Protein AF-A0A0B3RWK4-F1 (afdb_monomer)

Solvent-accessible surface area (backbone atoms only — not comparable to full-atom values): 6200 Å² total; per-residue (Å²): 133,87,81,79,76,73,79,76,80,48,74,65,56,51,51,50,30,50,59,67,40,54,58,56,54,52,50,49,53,47,49,10,48,52,37,42,70,43,56,58,90,94,53,91,68,80,42,73,62,28,51,51,42,44,49,57,38,40,77,73,70,42,60,55,70,56,36,54,48,41,15,49,24,59,72,70,74,40,35,80,61,64,30,46,54,53,52,49,56,51,36,40,74,72,68,49,47,79,56,71,92,64,61,84,78,118

Mean predicted aligned error: 6.95 Å

pLDDT: mean 85.87, std 15.62, range [37.28, 97.94]

Sequence (106 aa):
MKHSQHLKETAEDIAVKDRLWSATERELLYFAGRMREEHKPGHDGDTDGQRDVVSAARDRGYPVTLIRFLSAAKRADVMDEAGSERIALYRDKLGLGVSEANRART

Foldseek 3Di:
DPPPPPPADDPVLLVVLCVVCVVVVVLLLVLLVQLLVQDDPPDDDGDPSNVVSLVVCVVVVHDSVLSPVCNVCVVVVNCVPPVVVSSQVVSVVVVSHRDPVPVVPD

Nearest PDB structures (foldseek):
  6jx6-assembly1_A  TM=3.936E-01  e=4.371E+00  Homo sapiens

Radius of gyration: 16.93 Å; Cα contacts (8 Å, |Δi|>4): 78; chains: 1; bounding box: 42×33×44 Å

Secondary structure (DSSP, 8-state):
------PPPPHHHHHHHHHHHHHHHHHHHHHHHHHHHT--TT-SS--HHHHHHHHHHHHTT--HHHHHHHHHHHHTT-IIIIIHHHHHHHHHHTT-PPPHHHHTT-

Structure (mmCIF, N/CA/C/O backbone):
data_AF-A0A0B3RWK4-F1
#
_entry.id   AF-A0A0B3RWK4-F1
#
loop_
_atom_site.group_PDB
_atom_site.id
_atom_site.type_symbol
_atom_site.label_atom_id
_atom_site.label_alt_id
_atom_site.label_comp_id
_atom_site.label_asym_id
_atom_site.label_entity_id
_atom_site.label_seq_id
_atom_site.pdbx_PDB_ins_code
_atom_site.Cartn_x
_atom_site.Cartn_y
_atom_site.Cartn_z
_atom_site.occupancy
_atom_site.B_iso_or_equiv
_atom_site.auth_seq_id
_atom_site.auth_comp_id
_atom_site.auth_asym_id
_atom_site.auth_atom_id
_atom_site.pdbx_PDB_model_num
ATOM 1 N N . MET A 1 1 ? -27.220 23.180 19.402 1.00 37.28 1 MET A N 1
ATOM 2 C CA . MET A 1 1 ? -25.855 22.634 19.232 1.00 37.28 1 MET A CA 1
ATOM 3 C C . MET A 1 1 ? -25.970 21.121 19.089 1.00 37.28 1 MET A C 1
ATOM 5 O O . MET A 1 1 ? -26.469 20.487 20.008 1.00 37.28 1 MET A O 1
ATOM 9 N N . LYS A 1 2 ? -25.625 20.535 17.932 1.00 37.7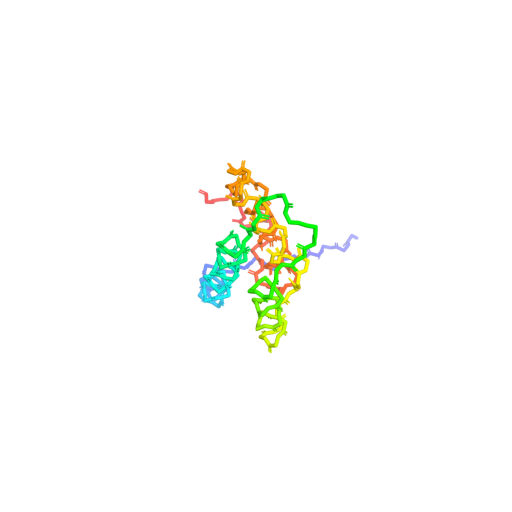8 2 LYS A N 1
ATOM 10 C CA . LYS A 1 2 ? -25.564 19.070 17.785 1.00 37.78 2 LYS A CA 1
ATOM 11 C C . LYS A 1 2 ? -24.249 18.604 18.409 1.00 37.78 2 LYS A C 1
ATOM 13 O O . LYS A 1 2 ? -23.201 18.737 17.788 1.00 37.78 2 LYS A O 1
ATOM 18 N N . HIS A 1 3 ? -24.299 18.098 19.637 1.00 41.50 3 HIS A N 1
ATOM 19 C CA . HIS A 1 3 ? -23.187 17.330 20.183 1.00 41.50 3 HIS A CA 1
ATOM 20 C C . HIS A 1 3 ? -23.149 15.998 19.432 1.00 41.50 3 HIS A C 1
ATOM 22 O O . HIS A 1 3 ? -23.885 15.075 19.767 1.00 41.50 3 HIS A O 1
ATOM 28 N N . SER A 1 4 ? -22.334 15.911 18.379 1.00 44.59 4 SER A N 1
ATOM 29 C CA . 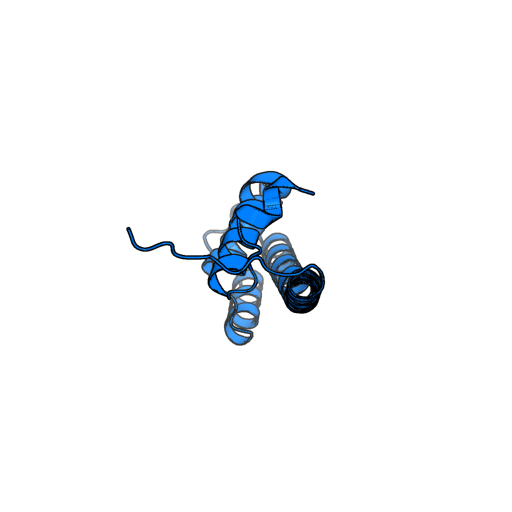SER A 1 4 ? -21.890 14.611 17.883 1.00 44.59 4 SER A CA 1
ATOM 30 C C . SER A 1 4 ? -20.994 14.036 18.976 1.00 44.59 4 SER A C 1
ATOM 32 O O . SER A 1 4 ? -19.804 14.342 19.043 1.00 44.59 4 SER A O 1
ATOM 34 N N . GLN A 1 5 ? -21.585 13.305 19.923 1.00 48.41 5 GLN A N 1
ATOM 35 C CA . GLN A 1 5 ? -20.820 12.444 20.810 1.00 48.41 5 GLN A CA 1
ATOM 36 C C . GLN A 1 5 ? -20.240 11.344 19.924 1.00 48.41 5 GLN A C 1
ATOM 38 O O . GLN A 1 5 ? -20.873 10.318 19.696 1.00 48.41 5 GLN A O 1
ATOM 43 N N . HIS A 1 6 ? -19.060 11.588 19.355 1.00 55.03 6 HIS A N 1
ATOM 44 C CA . HIS A 1 6 ? -18.269 10.517 18.773 1.00 55.03 6 HIS A CA 1
ATOM 45 C C . HIS A 1 6 ? -17.970 9.544 19.912 1.00 55.03 6 HIS A C 1
ATOM 47 O O . HIS A 1 6 ? -17.201 9.862 20.822 1.00 55.03 6 HIS A O 1
ATOM 53 N N . LEU A 1 7 ? -18.663 8.404 19.908 1.00 61.28 7 LEU A N 1
ATOM 54 C CA . LEU A 1 7 ? -18.364 7.293 20.799 1.00 61.28 7 LEU A CA 1
ATOM 55 C C . LEU A 1 7 ? -16.877 6.984 20.636 1.00 61.28 7 LEU A C 1
ATOM 57 O O . LEU A 1 7 ? -16.400 6.759 19.524 1.00 61.28 7 LEU A O 1
ATOM 61 N N . LYS A 1 8 ? -16.140 7.073 21.742 1.00 71.69 8 LYS A N 1
ATOM 62 C CA . LYS A 1 8 ? -14.716 6.754 21.759 1.00 71.69 8 LYS A CA 1
ATOM 63 C C . LYS A 1 8 ? -14.583 5.253 21.566 1.00 71.69 8 LYS A C 1
ATOM 65 O O . LYS A 1 8 ? -15.233 4.497 22.284 1.00 71.69 8 LYS A O 1
ATOM 70 N N . GLU A 1 9 ? -13.753 4.844 20.616 1.00 78.62 9 GLU A N 1
ATOM 71 C CA . GLU A 1 9 ? -13.446 3.425 20.438 1.00 78.62 9 GLU A CA 1
ATOM 72 C C . GLU A 1 9 ? -12.749 2.912 21.695 1.00 78.62 9 GLU A C 1
ATOM 74 O O . GLU A 1 9 ? -11.885 3.592 22.260 1.00 78.62 9 GLU A O 1
ATOM 79 N N . THR A 1 10 ? -13.148 1.730 22.143 1.00 86.50 10 THR A N 1
ATOM 80 C CA . THR A 1 10 ? -12.528 1.062 23.281 1.00 86.50 10 THR A CA 1
ATOM 81 C C . THR A 1 10 ? -11.170 0.474 22.888 1.00 86.50 10 THR A C 1
ATOM 83 O O . THR A 1 10 ? -10.840 0.344 21.708 1.00 86.50 10 THR A O 1
ATOM 86 N N . ALA A 1 11 ? -10.365 0.080 23.880 1.00 85.94 11 ALA A N 1
ATOM 87 C CA . ALA A 1 11 ? -9.113 -0.634 23.617 1.00 85.94 11 ALA A CA 1
ATOM 88 C C . ALA A 1 11 ? -9.347 -1.958 22.859 1.00 85.94 11 ALA A C 1
ATOM 90 O O . ALA A 1 11 ? -8.510 -2.369 22.058 1.00 85.94 11 ALA A O 1
ATOM 91 N N . GLU A 1 12 ? -10.498 -2.600 23.079 1.00 84.94 12 GLU A N 1
ATOM 92 C CA . GLU A 1 12 ? -10.890 -3.824 22.379 1.00 84.94 12 GLU A CA 1
ATOM 93 C C . GLU A 1 12 ? -11.202 -3.553 20.901 1.00 84.94 12 GLU A C 1
ATOM 95 O O . GLU A 1 12 ? -10.715 -4.283 20.037 1.00 84.94 12 GLU A O 1
ATOM 100 N N . ASP A 1 13 ? -11.918 -2.466 20.592 1.00 84.69 13 ASP A N 1
ATOM 101 C CA . ASP A 1 13 ? -12.207 -2.053 19.210 1.00 84.69 13 ASP A CA 1
ATOM 102 C C . ASP A 1 13 ? -10.917 -1.779 18.423 1.00 84.69 13 ASP A C 1
ATOM 104 O O . ASP A 1 13 ? -10.755 -2.236 17.287 1.00 84.69 13 ASP A O 1
ATOM 108 N N . ILE A 1 14 ? -9.967 -1.079 19.054 1.00 86.44 14 ILE A N 1
ATOM 109 C CA . ILE A 1 14 ? -8.650 -0.783 18.474 1.00 86.44 14 ILE A CA 1
ATOM 110 C C . ILE A 1 14 ? -7.890 -2.086 18.198 1.00 86.44 14 ILE A C 1
ATOM 112 O O . ILE A 1 14 ? -7.425 -2.300 17.078 1.00 86.44 14 ILE A O 1
ATOM 116 N N . ALA A 1 15 ? -7.832 -2.998 19.172 1.00 86.88 15 ALA A N 1
ATOM 117 C CA . ALA A 1 15 ? -7.129 -4.271 19.025 1.00 86.88 15 ALA A CA 1
ATOM 118 C C . ALA A 1 15 ? -7.734 -5.162 17.925 1.00 86.88 15 ALA A C 1
ATOM 120 O O . ALA A 1 15 ? -7.004 -5.845 17.200 1.00 86.88 15 ALA A O 1
ATOM 121 N N . VAL A 1 16 ? -9.063 -5.158 17.767 1.00 87.94 16 VAL A N 1
ATOM 122 C CA . VAL A 1 16 ? -9.740 -5.864 16.670 1.00 87.94 16 VAL A CA 1
ATOM 123 C C . VAL A 1 16 ? -9.353 -5.254 15.325 1.00 87.94 16 VAL A C 1
ATOM 125 O O . VAL A 1 16 ? -8.967 -5.993 14.416 1.00 87.94 16 VAL A O 1
ATOM 128 N N . LYS A 1 17 ? -9.391 -3.923 15.198 1.00 88.81 17 LYS A N 1
ATOM 129 C CA . LYS A 1 17 ? -8.978 -3.223 13.975 1.00 88.81 17 LYS A CA 1
ATOM 130 C C . LYS A 1 17 ? -7.519 -3.494 13.617 1.00 88.81 17 LYS A C 1
ATOM 132 O O . LYS A 1 17 ? -7.235 -3.784 12.458 1.00 88.81 17 LYS A O 1
ATOM 137 N N . ASP A 1 18 ? -6.614 -3.465 14.592 1.00 89.31 18 ASP A N 1
ATOM 138 C CA . ASP A 1 18 ? -5.196 -3.780 14.386 1.00 89.31 18 ASP A CA 1
ATOM 139 C C . ASP A 1 18 ? -4.998 -5.223 13.919 1.00 89.31 18 ASP A C 1
ATOM 141 O O . ASP A 1 18 ? -4.262 -5.484 12.964 1.00 89.31 18 ASP A O 1
ATOM 145 N N . ARG A 1 19 ? -5.705 -6.178 14.536 1.00 87.94 19 ARG A N 1
ATOM 146 C CA . ARG A 1 19 ? -5.642 -7.585 14.128 1.00 87.94 19 ARG A CA 1
ATOM 147 C C . ARG A 1 19 ? -6.102 -7.764 12.683 1.00 87.94 19 ARG A C 1
ATOM 149 O O . ARG A 1 19 ? -5.394 -8.417 11.914 1.00 87.94 19 ARG A O 1
ATOM 156 N N . LEU A 1 20 ? -7.239 -7.167 12.315 1.00 88.06 20 LEU A N 1
ATOM 157 C CA . LEU A 1 20 ? -7.779 -7.201 10.950 1.00 88.06 20 LEU A CA 1
ATOM 158 C C . LEU A 1 20 ? -6.833 -6.530 9.943 1.00 88.06 20 LEU A C 1
ATOM 160 O O . LEU A 1 20 ? -6.682 -7.002 8.817 1.00 88.06 20 LEU A O 1
ATOM 164 N N . TRP A 1 21 ? -6.157 -5.458 10.356 1.00 92.81 21 TRP A N 1
ATOM 165 C CA . TRP A 1 21 ? -5.230 -4.719 9.508 1.00 92.81 21 TRP A CA 1
ATOM 166 C C . TRP A 1 21 ? -3.911 -5.453 9.259 1.00 92.81 21 TRP A C 1
ATOM 168 O O . TRP A 1 21 ? -3.403 -5.437 8.140 1.00 92.81 21 TRP A O 1
ATOM 178 N N . SER A 1 22 ? -3.373 -6.141 10.266 1.00 91.00 22 SER A N 1
ATOM 179 C CA . SER A 1 22 ? -2.013 -6.698 10.232 1.00 91.00 22 SER A CA 1
ATOM 180 C C . SER A 1 22 ? -1.717 -7.605 9.026 1.00 91.00 22 SER A C 1
ATOM 182 O O . SER A 1 22 ? -0.610 -7.601 8.490 1.00 91.00 22 SER A O 1
ATOM 184 N N . ALA A 1 23 ? -2.686 -8.409 8.578 1.00 90.25 23 ALA A N 1
ATOM 185 C CA . ALA A 1 23 ? -2.539 -9.236 7.378 1.00 90.25 23 ALA A CA 1
ATOM 186 C C . ALA A 1 23 ? -2.513 -8.380 6.103 1.00 90.25 23 ALA A C 1
ATOM 188 O O . ALA A 1 23 ? -1.627 -8.546 5.268 1.00 90.25 23 ALA A O 1
ATOM 189 N N . THR A 1 24 ? -3.426 -7.411 6.012 1.00 93.31 24 THR A N 1
ATOM 190 C CA . THR A 1 24 ? -3.526 -6.478 4.884 1.00 93.31 24 THR A CA 1
ATOM 191 C C . THR A 1 24 ? -2.248 -5.665 4.707 1.00 93.31 24 THR A C 1
ATOM 193 O O . THR A 1 24 ? -1.732 -5.548 3.599 1.00 93.31 24 THR A O 1
ATOM 196 N N . GLU A 1 25 ? -1.706 -5.132 5.799 1.00 94.62 25 GLU A N 1
ATOM 197 C CA . GLU A 1 25 ? -0.469 -4.356 5.776 1.00 94.62 25 GLU A CA 1
ATOM 198 C C . GLU A 1 25 ? 0.718 -5.179 5.272 1.00 94.62 25 GLU A C 1
ATOM 200 O O . GLU A 1 25 ? 1.448 -4.744 4.380 1.00 94.62 25 GLU A O 1
ATOM 205 N N . ARG A 1 26 ? 0.876 -6.405 5.785 1.00 95.00 26 ARG A N 1
ATOM 206 C CA . ARG A 1 26 ? 1.938 -7.317 5.340 1.00 95.00 26 ARG A CA 1
ATOM 207 C C . ARG A 1 26 ? 1.828 -7.642 3.855 1.00 95.00 26 ARG A C 1
ATOM 209 O O . ARG A 1 26 ? 2.843 -7.622 3.162 1.00 95.00 26 ARG A O 1
ATOM 216 N N . GLU A 1 27 ? 0.623 -7.896 3.351 1.00 95.75 27 GLU A N 1
ATOM 217 C CA . GLU A 1 27 ? 0.414 -8.168 1.926 1.00 95.75 27 GLU A CA 1
ATOM 218 C C . GLU A 1 27 ? 0.708 -6.949 1.040 1.00 95.75 27 GLU A C 1
ATOM 220 O O . GLU A 1 27 ? 1.378 -7.089 0.014 1.00 95.75 27 GLU A O 1
ATOM 225 N N . LEU A 1 28 ? 0.298 -5.742 1.447 1.00 96.12 28 LEU A N 1
ATOM 226 C CA . LEU A 1 28 ? 0.638 -4.504 0.732 1.00 96.12 28 LEU A CA 1
ATOM 227 C C . LEU A 1 28 ? 2.154 -4.314 0.627 1.00 96.12 28 LEU A C 1
ATOM 229 O O . LEU A 1 28 ? 2.677 -4.016 -0.451 1.00 96.12 28 LEU A O 1
ATOM 233 N N . LEU A 1 29 ? 2.867 -4.507 1.740 1.00 96.06 29 LEU A N 1
ATOM 234 C CA . LEU A 1 29 ? 4.321 -4.377 1.791 1.00 96.06 29 LEU A CA 1
ATOM 235 C C . LEU A 1 29 ? 5.025 -5.457 0.968 1.00 96.06 29 LEU A C 1
ATOM 237 O O . LEU A 1 29 ? 6.027 -5.151 0.316 1.00 96.06 29 LEU A O 1
ATOM 241 N N . TYR A 1 30 ? 4.489 -6.679 0.955 1.00 97.31 30 TYR A N 1
ATOM 242 C CA . TYR A 1 30 ? 4.971 -7.774 0.119 1.00 97.31 30 TYR A CA 1
ATOM 243 C C . TYR A 1 30 ? 4.879 -7.421 -1.370 1.00 97.31 30 TYR A C 1
ATOM 245 O O . TYR A 1 30 ? 5.889 -7.455 -2.074 1.00 97.31 30 TYR A O 1
ATOM 253 N N . PHE A 1 31 ? 3.704 -7.005 -1.850 1.00 97.94 31 PHE A N 1
ATOM 254 C CA . PHE A 1 31 ? 3.524 -6.633 -3.254 1.00 97.94 31 PHE A CA 1
ATOM 255 C C . PHE A 1 31 ? 4.377 -5.429 -3.656 1.00 97.94 31 PHE A C 1
ATOM 257 O O . PHE A 1 31 ? 4.985 -5.433 -4.724 1.00 97.94 31 PHE A O 1
ATOM 264 N N . ALA A 1 32 ? 4.479 -4.416 -2.793 1.00 96.69 32 ALA A N 1
ATOM 265 C CA . ALA A 1 32 ? 5.356 -3.272 -3.025 1.00 96.69 32 ALA A CA 1
ATOM 266 C C . ALA A 1 32 ? 6.838 -3.681 -3.116 1.00 96.69 32 ALA A C 1
ATOM 268 O O . ALA A 1 32 ? 7.576 -3.145 -3.948 1.00 96.69 32 ALA A O 1
ATOM 269 N N . GLY A 1 33 ? 7.264 -4.635 -2.280 1.00 97.12 33 GLY A N 1
ATOM 270 C CA . GLY A 1 33 ? 8.602 -5.226 -2.301 1.00 97.12 33 GLY A CA 1
ATOM 271 C C . GLY A 1 33 ? 8.884 -5.960 -3.608 1.00 97.12 33 GLY A C 1
ATOM 272 O O . GLY A 1 33 ? 9.832 -5.607 -4.305 1.00 97.12 33 GLY A O 1
ATOM 273 N N . ARG A 1 34 ? 8.000 -6.880 -4.006 1.00 97.69 34 ARG A N 1
ATOM 274 C CA . ARG A 1 34 ? 8.095 -7.599 -5.287 1.00 97.69 34 ARG A CA 1
ATOM 275 C C . ARG A 1 34 ? 8.122 -6.634 -6.476 1.00 97.69 34 ARG A C 1
ATOM 277 O O . ARG A 1 34 ? 8.993 -6.730 -7.327 1.00 97.69 34 ARG A O 1
ATOM 284 N N . MET A 1 35 ? 7.246 -5.628 -6.496 1.00 96.31 35 MET A N 1
ATOM 285 C CA . MET A 1 35 ? 7.222 -4.603 -7.552 1.00 96.31 35 MET A CA 1
ATOM 286 C C . MET A 1 35 ? 8.543 -3.820 -7.643 1.00 9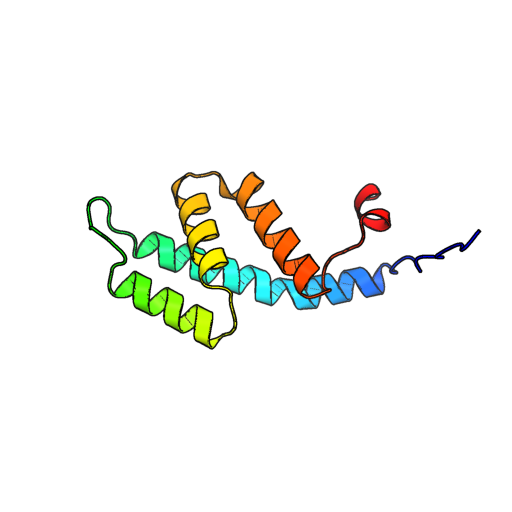6.31 35 MET A C 1
ATOM 288 O O . MET A 1 35 ? 8.938 -3.384 -8.726 1.00 96.31 35 MET A O 1
ATOM 292 N N . ARG A 1 36 ? 9.220 -3.611 -6.503 1.00 95.25 36 ARG A N 1
ATOM 293 C CA . ARG A 1 36 ? 10.551 -2.991 -6.449 1.00 95.25 36 ARG A CA 1
ATOM 294 C C . ARG A 1 36 ? 11.626 -3.935 -6.985 1.00 95.25 36 ARG A C 1
ATOM 296 O O . ARG A 1 36 ? 12.495 -3.461 -7.702 1.00 95.25 36 ARG A O 1
ATOM 303 N N . GLU A 1 37 ? 11.588 -5.214 -6.632 1.00 96.38 37 GLU A N 1
ATOM 304 C CA . GLU A 1 37 ? 12.561 -6.217 -7.095 1.00 96.38 37 GLU A CA 1
ATOM 305 C C . GLU A 1 37 ? 12.525 -6.395 -8.615 1.00 96.38 37 GLU A C 1
ATOM 307 O O . GLU A 1 37 ? 13.568 -6.489 -9.251 1.00 96.38 37 GLU A O 1
ATOM 312 N N . GLU A 1 38 ? 11.329 -6.371 -9.205 1.00 95.75 38 GLU A N 1
ATOM 313 C CA . GLU A 1 38 ? 11.135 -6.510 -10.653 1.00 95.75 38 GLU A CA 1
ATOM 314 C C . GLU A 1 38 ? 11.438 -5.214 -11.437 1.00 95.75 38 GLU A C 1
ATOM 316 O O . GLU A 1 38 ? 11.366 -5.191 -12.672 1.00 95.75 38 GLU A O 1
ATOM 321 N N . HIS A 1 39 ? 11.759 -4.113 -10.744 1.00 93.00 39 HIS A N 1
ATOM 322 C CA . HIS A 1 39 ? 12.098 -2.840 -11.376 1.00 93.00 39 HIS A CA 1
ATOM 323 C C . HIS A 1 39 ? 13.486 -2.893 -12.017 1.00 93.00 39 HIS A C 1
ATOM 325 O O . HIS A 1 39 ? 14.486 -3.165 -11.353 1.00 93.00 39 HIS A O 1
ATOM 331 N N . LYS A 1 40 ? 13.556 -2.547 -13.306 1.00 92.06 40 LYS A N 1
ATOM 332 C CA . LYS A 1 40 ? 14.806 -2.470 -14.068 1.00 92.06 40 LYS A CA 1
ATOM 333 C C . LYS A 1 40 ? 15.112 -1.012 -14.428 1.00 92.06 40 LYS A C 1
ATOM 335 O O . LYS A 1 40 ? 14.378 -0.435 -15.232 1.00 92.06 40 LYS A O 1
ATOM 340 N N . PRO A 1 41 ? 16.163 -0.400 -13.851 1.00 88.25 41 PRO A N 1
ATOM 341 C CA . PRO A 1 41 ? 16.575 0.953 -14.216 1.00 88.25 41 PRO A CA 1
ATOM 342 C C . PRO A 1 41 ? 16.872 1.067 -15.715 1.00 88.25 41 PRO A C 1
ATOM 344 O O . PRO A 1 41 ? 17.485 0.172 -16.294 1.00 88.25 41 PRO A O 1
ATOM 347 N N . GLY A 1 42 ? 16.441 2.165 -16.337 1.00 85.81 42 GLY A N 1
ATOM 348 C CA . GLY A 1 42 ? 16.647 2.409 -17.770 1.00 85.81 42 GLY A CA 1
ATOM 349 C C . GLY A 1 42 ? 15.725 1.617 -18.704 1.00 85.81 42 GLY A C 1
ATOM 350 O O . GLY A 1 42 ? 15.882 1.714 -19.916 1.00 85.81 42 GLY A O 1
ATOM 351 N N . HIS A 1 43 ? 14.773 0.847 -18.168 1.00 85.88 43 HIS A N 1
ATOM 352 C CA . HIS A 1 43 ? 13.706 0.240 -18.956 1.00 85.88 43 HIS A CA 1
ATOM 353 C C . HIS A 1 43 ? 12.520 1.204 -19.073 1.00 85.88 43 HIS A C 1
ATOM 355 O O . HIS A 1 43 ? 12.002 1.680 -18.058 1.00 85.88 43 HIS A O 1
ATOM 361 N N . ASP A 1 44 ? 12.065 1.458 -20.299 1.00 78.69 44 ASP A N 1
ATOM 362 C CA . ASP A 1 44 ? 10.887 2.287 -20.541 1.00 78.69 44 ASP A CA 1
ATOM 363 C C . ASP A 1 44 ? 9.613 1.499 -20.204 1.00 78.69 44 ASP A C 1
ATOM 365 O O . ASP A 1 44 ? 9.227 0.547 -20.884 1.00 78.69 44 ASP A O 1
ATOM 369 N N . GLY A 1 45 ? 8.956 1.896 -19.114 1.00 86.00 45 GLY A N 1
ATOM 370 C CA . GLY A 1 45 ? 7.707 1.297 -18.641 1.00 86.00 45 GLY A CA 1
ATOM 371 C C . GLY A 1 45 ? 7.876 0.052 -17.765 1.00 86.00 45 GLY A C 1
ATOM 372 O O . GLY A 1 45 ? 8.986 -0.362 -17.427 1.00 86.00 45 GLY A O 1
ATOM 373 N N . ASP A 1 46 ? 6.736 -0.527 -17.378 1.00 89.50 46 ASP A N 1
ATOM 374 C CA . ASP A 1 46 ? 6.683 -1.693 -16.490 1.00 89.50 46 ASP A CA 1
ATOM 375 C C . ASP A 1 46 ? 7.260 -2.939 -17.186 1.00 89.50 46 ASP A C 1
ATOM 377 O O . ASP A 1 46 ? 6.888 -3.253 -18.320 1.00 89.50 46 ASP A O 1
ATOM 381 N N . THR A 1 47 ? 8.122 -3.684 -16.494 1.00 93.94 47 THR A N 1
ATOM 382 C CA . THR A 1 47 ? 8.574 -5.020 -16.927 1.00 93.94 47 THR A CA 1
ATOM 383 C C . THR A 1 47 ? 7.429 -6.044 -16.868 1.00 93.94 47 THR A C 1
ATOM 385 O O . THR A 1 47 ? 6.407 -5.798 -16.226 1.00 93.94 47 THR A O 1
ATOM 388 N N . ASP A 1 48 ? 7.580 -7.215 -17.499 1.00 95.69 48 ASP A N 1
ATOM 389 C CA . ASP A 1 48 ? 6.611 -8.318 -17.340 1.00 95.69 48 ASP A CA 1
ATOM 390 C C . ASP A 1 48 ? 6.399 -8.689 -15.866 1.00 95.69 48 ASP A C 1
ATOM 392 O O . ASP A 1 48 ? 5.264 -8.726 -15.403 1.00 95.69 48 ASP A O 1
ATOM 396 N N . GLY A 1 49 ? 7.481 -8.823 -15.091 1.00 96.31 49 GLY A N 1
ATOM 397 C CA . GLY A 1 49 ? 7.387 -9.106 -13.655 1.00 96.31 49 GLY A CA 1
ATOM 398 C C . GLY A 1 49 ? 6.634 -8.018 -12.885 1.00 96.31 49 GLY A C 1
ATOM 399 O O . GLY A 1 49 ? 5.816 -8.312 -12.014 1.00 96.31 49 GLY A O 1
ATOM 400 N N . GLN A 1 50 ? 6.833 -6.746 -13.242 1.00 96.50 50 GLN A N 1
ATOM 401 C CA . GLN A 1 50 ? 6.064 -5.643 -12.668 1.00 96.50 50 GLN A CA 1
ATOM 402 C C . GLN A 1 50 ? 4.572 -5.725 -13.025 1.00 96.50 50 GLN A C 1
ATOM 404 O O . GLN A 1 50 ? 3.731 -5.503 -12.150 1.00 96.50 50 GLN A O 1
ATOM 409 N N . ARG A 1 51 ? 4.234 -6.083 -14.272 1.00 96.75 51 ARG A N 1
ATOM 410 C CA . ARG A 1 51 ? 2.848 -6.308 -14.720 1.00 96.75 51 ARG A CA 1
ATOM 411 C C . ARG A 1 51 ? 2.183 -7.467 -13.973 1.00 96.75 51 ARG A C 1
ATOM 413 O O . ARG A 1 51 ? 1.039 -7.326 -13.537 1.00 96.75 51 ARG A O 1
ATOM 420 N N . ASP A 1 52 ? 2.907 -8.558 -13.753 1.00 97.81 52 ASP A N 1
ATOM 421 C CA . ASP A 1 52 ? 2.411 -9.724 -13.018 1.00 97.81 52 ASP A CA 1
ATOM 422 C C . ASP A 1 52 ? 2.115 -9.382 -11.556 1.00 97.81 52 ASP A C 1
ATOM 424 O O . ASP A 1 52 ? 1.052 -9.722 -11.030 1.00 97.81 52 ASP A O 1
ATOM 428 N N . VAL A 1 53 ? 3.010 -8.632 -10.905 1.00 97.69 53 VAL A N 1
ATOM 429 C CA . VAL A 1 53 ? 2.821 -8.182 -9.519 1.00 97.69 53 VAL A CA 1
ATOM 430 C C . VAL A 1 53 ? 1.578 -7.301 -9.385 1.00 97.69 53 VAL A C 1
ATOM 432 O O . VAL A 1 53 ? 0.777 -7.515 -8.471 1.00 97.69 53 VAL A O 1
ATOM 435 N N . VAL A 1 54 ? 1.378 -6.326 -10.281 1.00 96.69 54 VAL A N 1
ATOM 436 C CA . VAL A 1 54 ? 0.185 -5.463 -10.211 1.00 96.69 54 VAL A CA 1
ATOM 437 C C . VAL A 1 54 ? -1.098 -6.213 -10.559 1.00 96.69 54 VAL A C 1
ATOM 439 O O . VAL A 1 54 ? -2.131 -5.901 -9.966 1.00 96.69 54 VAL A O 1
ATOM 442 N N . SER A 1 55 ? -1.052 -7.208 -11.453 1.00 97.81 55 SER A N 1
ATOM 443 C CA . SER A 1 55 ? -2.213 -8.064 -11.722 1.00 97.81 55 SER A CA 1
ATOM 444 C C . SER A 1 55 ? -2.582 -8.871 -10.482 1.00 97.81 55 SER A C 1
ATOM 446 O O . SER A 1 55 ? -3.712 -8.773 -10.015 1.00 97.81 55 SER A O 1
ATOM 448 N N . ALA A 1 56 ? -1.618 -9.567 -9.873 1.00 97.81 56 ALA A N 1
ATOM 449 C CA . ALA A 1 56 ? -1.852 -10.359 -8.668 1.00 97.81 56 ALA A CA 1
ATOM 450 C C . ALA A 1 56 ? -2.370 -9.508 -7.494 1.00 97.81 56 ALA A C 1
ATOM 452 O O . ALA A 1 56 ? -3.257 -9.936 -6.756 1.00 97.81 56 ALA A O 1
ATOM 453 N N . ALA A 1 57 ? -1.853 -8.287 -7.326 1.00 97.00 57 ALA A N 1
ATOM 454 C CA . ALA A 1 57 ? -2.340 -7.363 -6.304 1.00 97.00 57 ALA A CA 1
ATOM 455 C C . ALA A 1 57 ? -3.778 -6.899 -6.582 1.00 97.00 57 ALA A C 1
ATOM 457 O O . ALA A 1 57 ? -4.607 -6.880 -5.671 1.00 97.00 57 ALA A O 1
ATOM 458 N N . ARG A 1 58 ? -4.092 -6.559 -7.839 1.00 97.25 58 ARG A N 1
ATOM 459 C CA . ARG A 1 58 ? -5.443 -6.168 -8.262 1.00 97.25 58 ARG A CA 1
ATOM 460 C C . ARG A 1 58 ? -6.444 -7.299 -8.053 1.00 97.25 58 ARG A C 1
ATOM 462 O O . ARG A 1 58 ? -7.543 -7.035 -7.578 1.00 97.25 58 ARG A O 1
ATOM 469 N N . ASP A 1 59 ? -6.063 -8.532 -8.364 1.00 97.56 59 ASP A N 1
ATOM 470 C CA . ASP A 1 59 ? -6.931 -9.704 -8.221 1.00 97.56 59 ASP A CA 1
ATOM 471 C C . ASP A 1 59 ? -7.232 -10.011 -6.740 1.00 97.56 59 ASP A C 1
ATOM 473 O O . ASP A 1 59 ? -8.289 -10.548 -6.418 1.00 97.56 59 ASP A O 1
ATO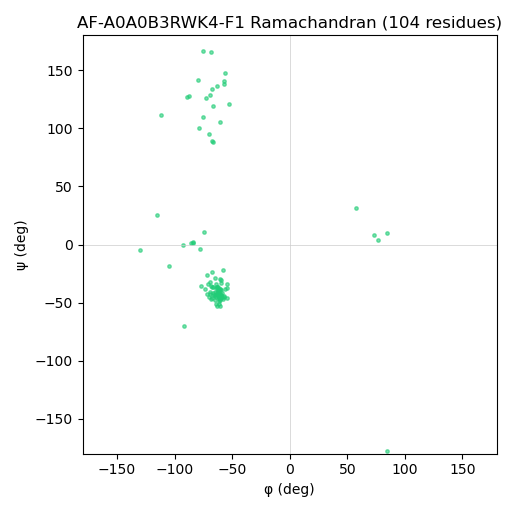M 477 N N . ARG A 1 60 ? -6.358 -9.575 -5.817 1.00 94.81 60 ARG A N 1
ATOM 478 C CA . ARG A 1 60 ? -6.611 -9.551 -4.361 1.00 94.81 60 ARG A CA 1
ATOM 479 C C . ARG A 1 60 ? -7.371 -8.312 -3.869 1.00 94.81 60 ARG A C 1
ATOM 481 O O . ARG A 1 60 ? -7.606 -8.170 -2.673 1.00 94.81 60 ARG A O 1
ATOM 488 N N . GLY A 1 61 ? -7.764 -7.412 -4.767 1.00 94.81 61 GLY A N 1
ATOM 489 C CA . GLY A 1 61 ? -8.517 -6.198 -4.448 1.00 94.81 61 GLY A CA 1
ATOM 490 C C . GLY A 1 61 ? -7.662 -5.008 -4.007 1.00 94.81 61 GLY A C 1
ATOM 491 O O . GLY A 1 61 ? -8.212 -3.995 -3.571 1.00 94.81 61 GLY A O 1
ATOM 492 N N . TYR A 1 62 ? -6.333 -5.078 -4.125 1.00 96.00 62 TYR A N 1
ATOM 493 C CA . TYR A 1 62 ? -5.465 -3.968 -3.741 1.00 96.00 62 TYR A CA 1
ATOM 494 C C . TYR A 1 62 ? -5.403 -2.872 -4.814 1.00 96.00 62 TYR A C 1
ATOM 496 O O . TYR A 1 62 ? -5.318 -3.165 -6.011 1.00 96.00 62 TYR A O 1
ATOM 504 N N . PRO A 1 63 ? -5.373 -1.582 -4.420 1.00 96.31 63 P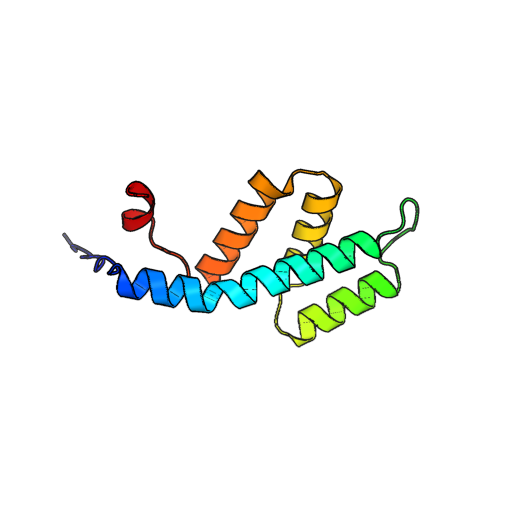RO A N 1
ATOM 505 C CA . PRO A 1 63 ? -5.223 -0.494 -5.376 1.00 96.31 63 PRO A CA 1
ATOM 506 C C . PRO A 1 63 ? -3.841 -0.520 -6.041 1.00 96.31 63 PRO A C 1
ATOM 508 O O . PRO A 1 63 ? -2.819 -0.316 -5.387 1.00 96.31 63 PRO A O 1
ATOM 511 N N . VAL A 1 64 ? -3.798 -0.676 -7.367 1.00 95.88 64 VAL A N 1
ATOM 512 C CA . VAL A 1 64 ? -2.542 -0.684 -8.147 1.00 95.88 64 VAL A CA 1
ATOM 513 C C . VAL A 1 64 ? -1.715 0.588 -7.924 1.00 95.88 64 VAL A C 1
ATOM 515 O O . VAL A 1 64 ? -0.490 0.536 -7.814 1.00 95.88 64 VAL A O 1
ATOM 518 N N . THR A 1 65 ? -2.378 1.742 -7.811 1.00 96.38 65 THR A N 1
ATOM 519 C CA . THR A 1 65 ? -1.718 3.029 -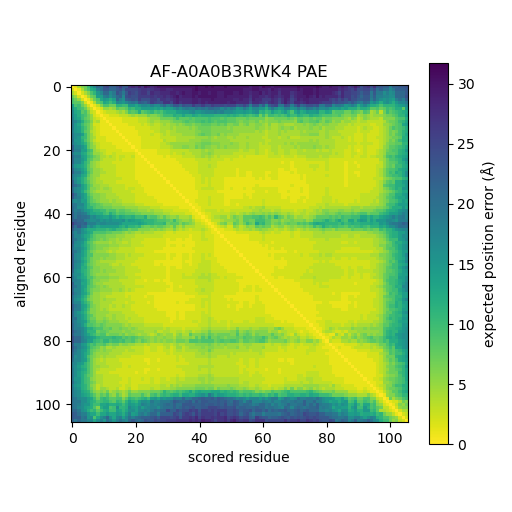7.547 1.00 96.38 65 THR A CA 1
ATOM 520 C C . THR A 1 65 ? -1.026 3.064 -6.186 1.00 96.38 65 THR A C 1
ATOM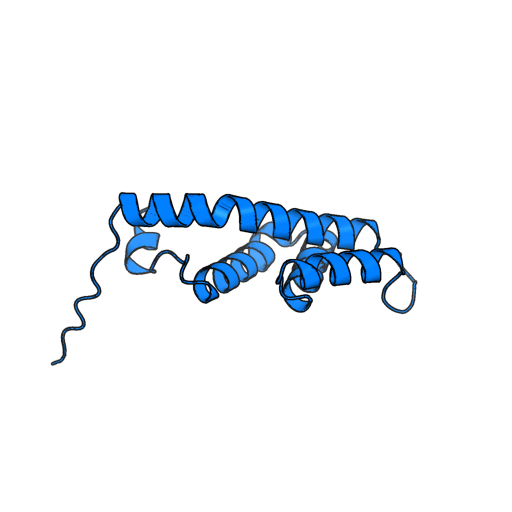 522 O O . THR A 1 65 ? 0.045 3.658 -6.073 1.00 96.38 65 THR A O 1
ATOM 525 N N . LEU A 1 66 ? -1.587 2.393 -5.174 1.00 96.88 66 LEU A N 1
ATOM 526 C CA . LEU A 1 66 ? -0.968 2.258 -3.857 1.00 96.88 66 LEU A CA 1
ATOM 527 C C . LEU A 1 66 ? 0.284 1.379 -3.937 1.00 96.88 66 LEU A C 1
ATOM 529 O O . LEU A 1 66 ? 1.337 1.790 -3.464 1.00 96.88 66 LEU A O 1
ATOM 533 N N . ILE A 1 67 ? 0.208 0.225 -4.605 1.00 97.50 67 ILE A N 1
ATOM 534 C CA . ILE A 1 67 ? 1.364 -0.672 -4.775 1.00 97.50 67 ILE A CA 1
ATOM 535 C C . ILE A 1 67 ? 2.521 0.032 -5.492 1.00 97.50 67 ILE A C 1
ATOM 537 O O . ILE A 1 67 ? 3.666 -0.035 -5.041 1.00 97.50 67 ILE A O 1
ATOM 541 N N . ARG A 1 68 ? 2.230 0.762 -6.575 1.00 96.06 68 ARG A N 1
ATOM 542 C CA . ARG A 1 68 ? 3.238 1.536 -7.318 1.00 96.06 68 ARG A CA 1
ATOM 543 C C . ARG A 1 68 ? 3.883 2.620 -6.459 1.00 96.06 68 ARG A C 1
ATOM 545 O O . ARG A 1 68 ? 5.105 2.756 -6.483 1.00 96.06 68 ARG A O 1
ATOM 552 N N . PHE A 1 69 ? 3.079 3.351 -5.689 1.00 96.62 69 PHE A N 1
ATOM 553 C CA . PHE A 1 69 ? 3.575 4.373 -4.771 1.00 96.62 69 PHE A CA 1
ATOM 554 C C . PHE A 1 69 ? 4.501 3.773 -3.708 1.00 96.62 69 PHE A C 1
ATOM 556 O O . PHE A 1 69 ? 5.630 4.227 -3.558 1.00 96.62 69 PHE A O 1
ATOM 563 N N . LEU A 1 70 ? 4.068 2.710 -3.023 1.00 96.81 70 LEU A N 1
ATOM 564 C CA . LEU A 1 70 ? 4.867 2.064 -1.977 1.00 96.81 70 LEU A CA 1
ATOM 565 C C . LEU A 1 70 ? 6.155 1.455 -2.543 1.00 96.81 70 LEU A C 1
ATOM 567 O O . LEU A 1 70 ? 7.209 1.536 -1.919 1.00 96.81 70 LEU A O 1
ATOM 571 N N . SER A 1 71 ? 6.102 0.889 -3.750 1.00 96.19 71 SER A N 1
ATOM 572 C CA . SER A 1 71 ? 7.296 0.412 -4.449 1.00 96.19 71 SER A CA 1
ATOM 573 C C . SER A 1 71 ? 8.280 1.550 -4.736 1.00 96.19 71 SER A C 1
ATOM 575 O O . SER A 1 71 ? 9.479 1.391 -4.512 1.00 96.19 71 SER A O 1
ATOM 577 N N . ALA A 1 72 ? 7.791 2.708 -5.193 1.00 94.38 72 ALA A N 1
ATOM 578 C CA . ALA A 1 72 ? 8.622 3.888 -5.419 1.00 94.38 72 ALA A CA 1
ATOM 579 C C . ALA A 1 72 ? 9.222 4.429 -4.112 1.00 94.38 72 ALA A C 1
ATOM 581 O O . ALA A 1 72 ? 10.426 4.669 -4.066 1.00 94.38 72 ALA A O 1
ATOM 582 N N . ALA A 1 73 ? 8.429 4.523 -3.041 1.00 94.56 73 ALA A N 1
ATOM 583 C CA . ALA A 1 73 ? 8.899 4.940 -1.720 1.00 94.56 73 ALA A CA 1
ATOM 584 C C . ALA A 1 73 ? 10.005 4.012 -1.183 1.00 94.56 73 ALA A C 1
ATOM 586 O O . ALA A 1 73 ? 11.030 4.490 -0.709 1.00 94.56 73 ALA A O 1
ATOM 587 N N . LYS A 1 74 ? 9.861 2.687 -1.355 1.00 93.88 74 LYS A N 1
ATOM 588 C CA . LYS A 1 74 ? 10.903 1.697 -1.019 1.00 93.88 74 LYS A CA 1
ATOM 589 C C . LYS A 1 74 ? 12.172 1.822 -1.866 1.00 93.88 74 LYS A C 1
ATOM 591 O O . LYS A 1 74 ? 13.235 1.412 -1.416 1.00 93.88 74 LYS A O 1
ATOM 596 N N . ARG A 1 75 ? 12.083 2.302 -3.110 1.00 92.06 75 ARG A N 1
ATOM 597 C CA . ARG A 1 75 ? 13.270 2.537 -3.956 1.00 92.06 75 ARG A CA 1
ATOM 598 C C . ARG A 1 75 ? 14.007 3.813 -3.569 1.00 92.06 75 ARG A C 1
ATOM 600 O O . ARG A 1 75 ? 15.226 3.834 -3.652 1.00 92.06 75 ARG A O 1
ATOM 607 N N . ALA A 1 76 ? 13.265 4.840 -3.173 1.00 91.94 76 ALA A N 1
ATOM 608 C CA . ALA A 1 76 ? 13.802 6.131 -2.760 1.00 91.94 76 ALA A CA 1
ATOM 609 C C . ALA A 1 76 ? 14.202 6.186 -1.274 1.00 91.94 76 ALA A C 1
ATOM 611 O O . ALA A 1 76 ? 14.630 7.238 -0.822 1.00 91.94 76 ALA A O 1
ATOM 612 N N . ASP A 1 77 ? 14.060 5.080 -0.536 1.00 91.06 77 ASP A N 1
ATOM 613 C CA . ASP A 1 77 ? 14.350 4.985 0.903 1.00 91.06 77 ASP A CA 1
ATOM 614 C C . ASP A 1 77 ? 13.549 5.978 1.774 1.00 91.06 77 ASP A C 1
ATOM 616 O O . ASP A 1 77 ? 13.993 6.439 2.816 1.00 91.06 77 ASP A O 1
ATOM 620 N N . VAL A 1 78 ? 12.324 6.305 1.341 1.00 89.19 78 VAL A N 1
ATOM 621 C CA . VAL A 1 78 ? 11.383 7.216 2.034 1.00 89.19 78 VAL A CA 1
ATOM 622 C C . VAL A 1 78 ? 10.119 6.487 2.500 1.00 89.19 78 VAL A C 1
ATOM 624 O O . VAL A 1 78 ? 9.034 7.061 2.610 1.00 89.19 78 VAL A O 1
ATOM 627 N N . MET A 1 79 ? 10.234 5.175 2.712 1.00 89.19 79 MET A N 1
ATOM 628 C CA . MET A 1 79 ? 9.110 4.324 3.101 1.00 89.19 79 MET A CA 1
ATOM 629 C C . MET A 1 79 ? 8.539 4.716 4.471 1.00 89.19 79 MET A C 1
ATOM 631 O O . MET A 1 79 ? 7.322 4.670 4.648 1.00 89.19 79 MET A O 1
ATOM 635 N N . ASP A 1 80 ? 9.399 5.119 5.403 1.00 83.69 80 ASP A N 1
ATOM 636 C CA . ASP A 1 80 ? 9.024 5.337 6.801 1.00 83.69 80 ASP A CA 1
ATOM 637 C C . ASP A 1 80 ? 8.087 6.537 6.985 1.00 83.69 80 ASP A C 1
ATOM 639 O O . ASP A 1 80 ? 7.159 6.467 7.787 1.00 83.69 80 ASP A O 1
ATOM 643 N N . GLU A 1 81 ? 8.266 7.603 6.203 1.00 84.94 81 GLU A N 1
ATOM 644 C CA . GLU A 1 81 ? 7.436 8.810 6.280 1.00 84.94 81 GLU A CA 1
ATOM 645 C C . GLU A 1 81 ? 6.254 8.730 5.301 1.00 84.94 81 GLU A C 1
ATOM 647 O O . GLU A 1 81 ? 5.105 8.506 5.693 1.00 84.94 81 GLU A O 1
ATOM 652 N N . ALA A 1 82 ? 6.535 8.817 3.999 1.00 84.19 82 ALA A N 1
ATOM 653 C CA . ALA A 1 82 ? 5.503 8.897 2.968 1.00 84.19 82 ALA A CA 1
ATOM 654 C C . ALA A 1 82 ? 4.742 7.571 2.780 1.00 84.19 82 ALA A C 1
ATOM 656 O O . ALA A 1 82 ? 3.547 7.557 2.468 1.00 84.19 82 ALA A O 1
ATOM 657 N N . GLY A 1 83 ? 5.425 6.435 2.959 1.00 85.56 83 GLY A N 1
ATOM 658 C CA . GLY A 1 83 ? 4.812 5.110 2.865 1.00 85.56 83 GLY A CA 1
ATOM 659 C C . GLY A 1 83 ? 3.826 4.850 4.003 1.00 85.56 83 GLY A C 1
ATOM 660 O O . GLY A 1 83 ? 2.699 4.423 3.740 1.00 85.56 83 GLY A O 1
ATOM 661 N N . SER A 1 84 ? 4.219 5.164 5.238 1.00 87.88 84 SER A N 1
ATOM 662 C CA . SER A 1 84 ? 3.379 5.008 6.432 1.00 87.88 84 SER A CA 1
ATOM 663 C C . SER A 1 84 ? 2.116 5.863 6.371 1.00 87.88 84 SER A C 1
ATOM 665 O O . SER A 1 84 ? 1.023 5.353 6.618 1.00 87.88 84 SER A O 1
ATOM 667 N N . GLU A 1 85 ? 2.224 7.130 5.957 1.00 90.19 85 GLU A N 1
ATOM 668 C CA . GLU A 1 85 ? 1.055 8.002 5.776 1.00 90.19 85 GLU A CA 1
ATOM 669 C C . GLU A 1 85 ? 0.078 7.412 4.749 1.00 90.19 85 GLU A C 1
ATOM 671 O O . GLU A 1 85 ? -1.132 7.331 4.977 1.00 90.19 85 GLU A O 1
ATOM 676 N N . ARG A 1 86 ? 0.594 6.924 3.617 1.00 92.00 86 ARG A N 1
ATOM 677 C CA . ARG A 1 86 ? -0.249 6.368 2.554 1.00 92.00 86 ARG A CA 1
ATOM 678 C C . ARG A 1 86 ? -0.945 5.071 2.967 1.00 92.00 86 ARG A C 1
ATOM 680 O O . ARG A 1 86 ? -2.095 4.847 2.582 1.00 92.00 86 ARG A O 1
ATOM 687 N N . ILE A 1 87 ? -0.261 4.235 3.743 1.00 93.19 87 ILE A N 1
ATOM 688 C CA . ILE A 1 87 ? -0.797 3.013 4.356 1.00 93.19 87 ILE A CA 1
ATOM 689 C C . ILE A 1 87 ? -1.899 3.369 5.362 1.00 93.19 87 ILE A C 1
ATOM 691 O O . ILE A 1 87 ? -2.983 2.787 5.293 1.00 93.19 87 ILE A O 1
ATOM 695 N N . ALA A 1 88 ? -1.683 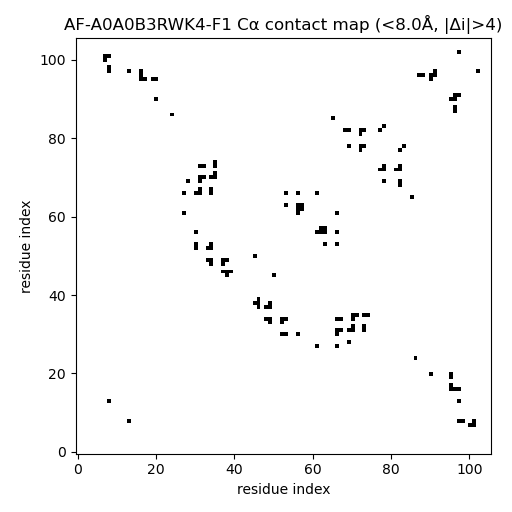4.376 6.213 1.00 91.44 88 ALA A N 1
ATOM 696 C CA . ALA A 1 88 ? -2.677 4.858 7.171 1.00 91.44 88 ALA A CA 1
ATOM 697 C C . ALA A 1 88 ? -3.937 5.403 6.478 1.00 91.44 88 ALA A C 1
ATOM 699 O O . ALA A 1 88 ? -5.047 5.011 6.826 1.00 91.44 88 ALA A O 1
ATOM 700 N N . LEU A 1 89 ? -3.790 6.216 5.427 1.00 91.62 89 LEU A N 1
ATOM 701 C CA . LEU A 1 89 ? -4.928 6.713 4.642 1.00 91.62 89 LEU A CA 1
ATOM 702 C C . LEU A 1 89 ? -5.736 5.577 4.002 1.00 91.62 89 LEU A C 1
ATOM 704 O O . LEU A 1 89 ? -6.965 5.642 3.920 1.00 91.62 89 LEU A O 1
ATOM 708 N N . TYR A 1 90 ? -5.062 4.525 3.530 1.00 93.81 90 TYR A N 1
ATOM 709 C CA . TYR A 1 90 ? -5.750 3.360 2.984 1.00 93.81 90 TYR A CA 1
ATOM 710 C C . TYR A 1 90 ? -6.479 2.568 4.077 1.00 93.81 90 TYR A C 1
ATOM 712 O O . TYR A 1 90 ? -7.634 2.188 3.882 1.00 93.81 90 TYR A O 1
ATOM 720 N N . ARG A 1 91 ? -5.856 2.395 5.246 1.00 93.88 91 ARG A N 1
ATOM 721 C CA . ARG A 1 91 ? -6.481 1.798 6.433 1.00 93.88 91 ARG A CA 1
ATOM 722 C C . ARG A 1 91 ? -7.740 2.562 6.859 1.00 93.88 91 ARG A C 1
ATOM 724 O O . ARG A 1 91 ? -8.775 1.942 7.111 1.00 93.88 91 ARG A O 1
ATOM 731 N N . ASP A 1 92 ? -7.675 3.892 6.874 1.00 90.94 92 ASP A N 1
ATOM 732 C CA . ASP A 1 92 ? -8.798 4.780 7.190 1.00 90.94 92 ASP A CA 1
ATOM 733 C C . ASP A 1 92 ? -9.933 4.621 6.161 1.00 90.94 92 ASP A C 1
ATOM 735 O O . ASP A 1 92 ? -11.096 4.478 6.539 1.00 90.94 92 ASP A O 1
ATOM 739 N N . LYS A 1 93 ? -9.608 4.527 4.862 1.00 90.56 93 LYS A N 1
ATOM 740 C CA . LYS A 1 93 ? -10.589 4.274 3.788 1.00 90.56 93 LYS A CA 1
ATOM 741 C C . LYS A 1 93 ? -11.328 2.939 3.946 1.00 90.56 93 LYS A C 1
ATOM 743 O O . LYS A 1 93 ? -12.475 2.832 3.520 1.00 90.56 93 LYS A O 1
ATOM 748 N N . LEU A 1 94 ? -10.694 1.934 4.551 1.00 89.56 94 LEU A N 1
ATOM 749 C CA . LEU A 1 94 ? -1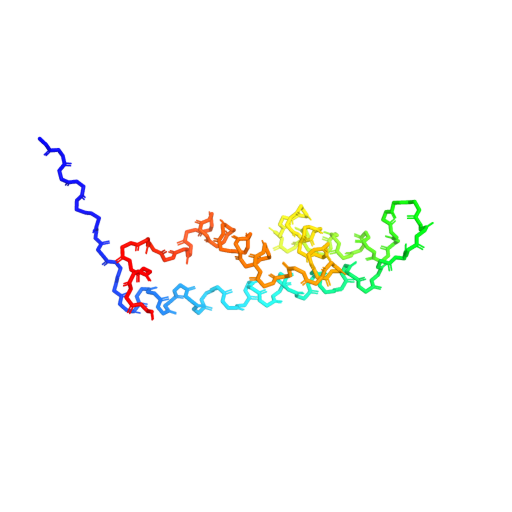1.325 0.648 4.866 1.00 89.56 94 LEU A CA 1
ATOM 750 C C . LEU A 1 94 ? -12.120 0.664 6.185 1.00 89.56 94 LEU A C 1
ATOM 752 O O . LEU A 1 94 ? -12.650 -0.369 6.585 1.00 89.56 94 LEU A O 1
ATOM 756 N N . GLY A 1 95 ? -12.194 1.799 6.889 1.00 87.94 95 GLY A N 1
ATOM 757 C CA . GLY A 1 95 ? -12.857 1.905 8.194 1.00 87.94 95 GLY A CA 1
ATOM 758 C C . GLY A 1 95 ? -12.083 1.246 9.343 1.00 87.94 95 GLY A C 1
ATOM 759 O O . GLY A 1 95 ? -12.588 1.156 10.462 1.00 87.94 95 GLY A O 1
ATOM 760 N N . LEU A 1 96 ? -10.848 0.807 9.087 1.00 86.88 96 LEU A N 1
ATOM 761 C CA . LEU A 1 96 ? -9.961 0.185 10.075 1.00 86.88 96 LEU A CA 1
ATOM 762 C C . LEU A 1 96 ? -9.042 1.201 10.759 1.00 86.88 96 LEU A C 1
ATOM 764 O O . LEU A 1 96 ? -8.246 0.834 11.624 1.00 86.88 96 LEU A O 1
ATOM 768 N N . GLY A 1 97 ? -9.153 2.469 10.369 1.00 83.38 97 GLY A N 1
ATOM 769 C CA . GLY A 1 97 ? -8.514 3.598 11.019 1.00 83.38 97 GLY A CA 1
ATOM 770 C C . GLY A 1 97 ? -8.886 3.729 12.486 1.00 83.38 97 GLY A C 1
ATOM 771 O O . GLY A 1 97 ? -10.048 3.528 12.852 1.00 83.38 97 GLY A O 1
ATOM 772 N N . VAL A 1 98 ? -7.906 4.093 13.311 1.00 75.62 98 VAL A N 1
ATOM 773 C CA . VAL A 1 98 ? -8.143 4.552 14.684 1.00 75.62 98 VAL A CA 1
ATOM 774 C C . VAL A 1 98 ? -8.345 6.062 14.637 1.00 75.62 98 VAL A C 1
ATOM 776 O O . VAL A 1 98 ? -7.524 6.781 14.055 1.00 75.62 98 VAL A O 1
ATOM 779 N N . SER A 1 99 ? -9.447 6.530 15.218 1.00 64.62 99 SER A N 1
ATOM 780 C CA . SER A 1 99 ? -9.814 7.950 15.260 1.00 64.62 99 SER A CA 1
ATOM 781 C C . SER A 1 99 ? -8.728 8.833 15.898 1.00 64.62 99 SER A C 1
ATOM 783 O O . SER A 1 99 ? -8.030 8.416 16.822 1.00 64.62 99 SER A O 1
ATOM 785 N N . GLU A 1 100 ? -8.601 10.088 15.444 1.00 58.69 100 GLU A N 1
ATOM 786 C CA . GLU A 1 100 ? -7.631 11.062 15.991 1.00 58.69 100 GLU A CA 1
ATOM 787 C C . GLU A 1 100 ? -7.766 11.250 17.511 1.00 58.69 100 GLU A C 1
ATOM 789 O O . GLU A 1 100 ? -6.765 11.374 18.213 1.00 58.69 100 GLU A O 1
ATOM 794 N N . ALA A 1 101 ? -8.996 11.170 18.034 1.00 54.44 101 ALA A N 1
ATOM 795 C CA . ALA A 1 101 ? -9.294 11.228 19.467 1.00 54.44 101 ALA A CA 1
ATOM 796 C C . ALA A 1 101 ? -8.589 10.133 20.295 1.00 54.44 101 ALA A C 1
ATOM 798 O O . ALA A 1 101 ? -8.405 10.303 21.501 1.00 54.44 101 ALA A O 1
ATOM 799 N N . ASN A 1 102 ? -8.189 9.034 19.651 1.00 55.00 102 ASN A N 1
ATOM 800 C CA . ASN A 1 102 ? -7.480 7.913 20.256 1.00 55.00 102 ASN A CA 1
ATOM 801 C C . ASN A 1 102 ? -5.976 7.881 19.908 1.00 55.00 102 ASN A C 1
ATOM 803 O O . ASN A 1 102 ? -5.220 7.262 20.650 1.00 55.00 102 ASN A O 1
ATOM 807 N N . ARG A 1 103 ? -5.513 8.582 18.855 1.00 54.09 103 ARG A N 1
ATOM 808 C CA . ARG A 1 103 ? -4.079 8.671 18.485 1.00 54.09 103 ARG A CA 1
ATOM 809 C C . ARG A 1 103 ? -3.246 9.526 19.452 1.00 54.09 103 ARG A C 1
ATOM 811 O O . ARG A 1 103 ? -2.062 9.276 19.609 1.00 54.09 103 ARG A O 1
ATOM 818 N N . ALA A 1 104 ? -3.846 10.497 20.145 1.00 49.38 104 ALA A N 1
ATOM 819 C CA . ALA A 1 104 ? -3.140 11.417 21.053 1.00 49.38 104 ALA A CA 1
ATOM 820 C C . ALA A 1 104 ? -2.696 10.813 22.413 1.00 49.38 104 ALA A C 1
ATOM 822 O O . ALA A 1 104 ? -2.346 11.561 23.325 1.00 49.38 104 ALA A O 1
ATOM 823 N N . ARG A 1 105 ? -2.773 9.486 22.602 1.00 48.22 105 ARG A N 1
ATOM 824 C CA . ARG A 1 105 ? -2.522 8.816 23.898 1.00 48.22 105 ARG A CA 1
ATOM 825 C C . ARG A 1 105 ? -1.558 7.625 23.862 1.00 48.22 105 ARG A C 1
ATOM 827 O O . ARG A 1 105 ? -1.269 7.088 24.931 1.00 48.22 105 ARG A O 1
ATOM 834 N N . THR A 1 106 ? -1.104 7.215 22.685 1.00 43.03 106 THR A N 1
ATOM 835 C CA . THR A 1 106 ? 0.007 6.267 22.483 1.00 43.03 106 THR A CA 1
ATOM 836 C C . THR A 1 106 ? 1.282 7.039 22.227 1.00 43.03 106 THR A C 1
ATOM 838 O O . THR A 1 106 ? 2.304 6.679 22.842 1.00 43.03 106 THR A O 1
#

Organism: NCBI:txid561184